Protein AF-A0A529JNQ5-F1 (afdb_monomer_lite)

Sequence (58 aa):
MPAKSEDGSRHENPGLDRFEMVRRTSGPCLRGAVTDICGYRETAPGRFRNVEYASLTV

pLDDT: mean 75.93, std 17.18, range [35.44, 92.88]

Secondary structure (DSSP, 8-state):
-------------TTGGGEEEEEEPPPGGGTTTEEEEEEEEEEETTEEEEEEEEEEP-

Radius of gyration: 14.29 Å; chains: 1; bounding box: 40×23×35 Å

Foldseek 3Di:
DDDDPDDPPPPPDVVCVQKDKDKDDDDPVCPQFFPIKIWIWGRDVPDTDTDIDTHTDD

Structure (mmCIF, N/CA/C/O backbone):
data_AF-A0A529JNQ5-F1
#
_entry.id   AF-A0A529JNQ5-F1
#
loop_
_atom_site.group_PDB
_atom_site.id
_atom_site.type_symbol
_atom_site.label_atom_id
_atom_site.label_alt_id
_a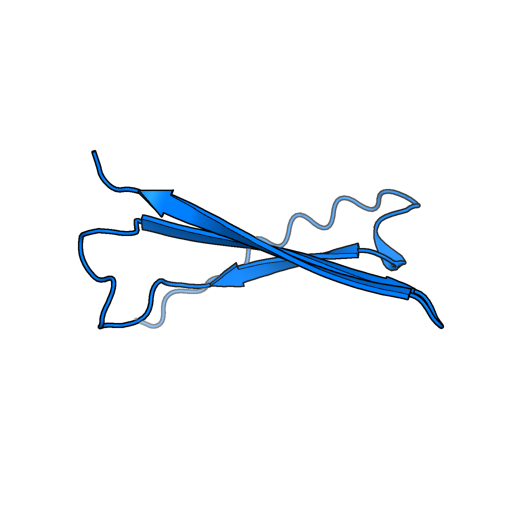tom_site.label_comp_id
_atom_site.label_asym_id
_atom_site.label_entity_id
_atom_site.label_seq_id
_atom_site.pdbx_PDB_ins_code
_atom_site.Cartn_x
_atom_site.Cartn_y
_atom_site.Cartn_z
_atom_site.occupancy
_atom_site.B_iso_or_equiv
_atom_site.auth_seq_id
_atom_site.auth_comp_id
_atom_site.auth_asym_id
_atom_site.auth_atom_id
_atom_site.pdbx_PDB_model_num
ATOM 1 N N . MET A 1 1 ? -20.289 -12.575 0.973 1.00 35.44 1 MET A N 1
ATOM 2 C CA . MET A 1 1 ? -20.114 -11.590 -0.116 1.00 35.44 1 MET A CA 1
ATOM 3 C C . MET A 1 1 ? -18.645 -11.187 -0.147 1.00 35.44 1 MET A C 1
ATOM 5 O O . MET A 1 1 ? -18.207 -10.643 0.860 1.00 35.44 1 MET A O 1
ATOM 9 N N . PRO A 1 2 ? -17.848 -11.495 -1.185 1.00 38.34 2 PRO A N 1
ATOM 10 C CA . PRO A 1 2 ? -16.481 -10.995 -1.258 1.00 38.34 2 PRO A CA 1
ATOM 11 C C . PRO A 1 2 ? -16.509 -9.560 -1.805 1.00 38.34 2 PRO A C 1
ATOM 13 O O . PRO A 1 2 ? -17.092 -9.304 -2.858 1.00 38.34 2 PRO A O 1
ATOM 16 N N . ALA A 1 3 ? -15.937 -8.616 -1.058 1.00 43.88 3 ALA A N 1
ATOM 17 C CA . ALA A 1 3 ? -15.827 -7.224 -1.475 1.00 43.88 3 ALA A CA 1
ATOM 18 C C . ALA A 1 3 ? -14.845 -7.125 -2.651 1.00 43.88 3 ALA A C 1
ATOM 20 O O . ALA A 1 3 ? -13.660 -7.423 -2.506 1.00 43.88 3 ALA A O 1
ATOM 21 N N . LYS A 1 4 ? -15.354 -6.739 -3.825 1.00 44.03 4 LYS A N 1
ATOM 22 C CA . LYS A 1 4 ? -14.535 -6.404 -4.990 1.00 44.03 4 LYS A CA 1
ATOM 23 C C . LYS A 1 4 ? -13.790 -5.103 -4.694 1.00 44.03 4 LYS A C 1
ATOM 25 O O . LYS A 1 4 ? -14.405 -4.048 -4.607 1.00 44.03 4 LYS A O 1
ATOM 30 N N . SER A 1 5 ? -12.479 -5.203 -4.512 1.00 54.59 5 SER A N 1
ATOM 31 C CA . SER A 1 5 ? -11.563 -4.066 -4.460 1.00 54.59 5 SER A CA 1
ATOM 32 C C . SER A 1 5 ? -10.860 -3.963 -5.810 1.00 54.59 5 SER A C 1
ATOM 34 O O . SER A 1 5 ? -9.739 -4.437 -5.955 1.00 54.59 5 SER A O 1
ATOM 36 N N . GLU A 1 6 ? -11.520 -3.350 -6.785 1.00 56.34 6 GLU A N 1
ATOM 37 C CA . GLU A 1 6 ? -10.878 -2.838 -7.995 1.00 56.34 6 GLU A CA 1
ATOM 38 C C . GLU A 1 6 ? -11.562 -1.522 -8.358 1.00 56.34 6 GLU A C 1
ATOM 40 O O . GLU A 1 6 ? -12.699 -1.515 -8.818 1.00 56.34 6 GLU A O 1
ATOM 45 N N . ASP A 1 7 ? -10.865 -0.411 -8.144 1.00 44.25 7 ASP A N 1
ATOM 46 C CA . ASP A 1 7 ? -10.992 0.735 -9.038 1.00 44.25 7 ASP A CA 1
ATOM 47 C C . ASP A 1 7 ? -9.586 1.282 -9.274 1.00 44.25 7 ASP A C 1
ATOM 49 O O . ASP A 1 7 ? -9.069 2.159 -8.580 1.00 44.25 7 ASP A O 1
ATOM 53 N N . GLY A 1 8 ? -8.894 0.603 -10.187 1.00 54.53 8 GLY A N 1
ATOM 54 C CA . GLY A 1 8 ? -7.612 1.034 -10.701 1.00 54.53 8 GLY A CA 1
ATOM 55 C C . GLY A 1 8 ? -7.836 2.170 -11.684 1.00 54.53 8 GLY A C 1
ATOM 56 O O . GLY A 1 8 ? -7.938 1.929 -12.886 1.00 54.53 8 GLY A O 1
ATOM 57 N N . SER A 1 9 ? -7.838 3.414 -11.200 1.00 51.50 9 SER A N 1
ATOM 58 C CA . SER A 1 9 ? -7.646 4.566 -12.079 1.00 51.50 9 SER A CA 1
ATOM 59 C C . SER A 1 9 ? -6.185 4.571 -12.547 1.00 51.50 9 SER A C 1
ATOM 61 O O . SER A 1 9 ? -5.314 5.220 -11.960 1.00 51.50 9 SER A O 1
ATOM 63 N N . ARG A 1 10 ? -5.885 3.792 -13.592 1.00 52.88 10 ARG A N 1
ATOM 64 C CA . ARG A 1 10 ? -4.637 3.897 -14.355 1.00 52.88 10 ARG A CA 1
ATOM 65 C C . ARG A 1 10 ? -4.646 5.242 -15.078 1.00 52.88 10 ARG A C 1
ATOM 67 O O . ARG A 1 10 ? -5.041 5.358 -16.230 1.00 52.88 10 ARG A O 1
ATOM 74 N N . HIS A 1 11 ? -4.233 6.278 -14.363 1.00 52.91 11 HIS A N 1
ATOM 75 C CA . HIS A 1 11 ? -3.808 7.527 -14.963 1.00 52.91 11 HIS A CA 1
ATOM 76 C C . HIS A 1 11 ? -2.506 7.226 -15.711 1.00 52.91 11 HIS A C 1
ATOM 78 O O . HIS A 1 11 ? -1.458 7.101 -15.086 1.00 52.91 11 HIS A O 1
ATOM 84 N N . GLU A 1 12 ? -2.555 7.049 -17.029 1.00 48.88 12 GLU A N 1
ATOM 85 C CA . GLU A 1 12 ? -1.358 6.874 -17.857 1.00 48.88 12 GLU A CA 1
ATOM 86 C C . GLU A 1 12 ? -0.591 8.205 -17.928 1.00 48.88 12 GLU A C 1
ATOM 88 O O . GLU A 1 12 ? -0.725 8.986 -18.866 1.00 48.88 12 GLU A O 1
ATOM 93 N N . ASN A 1 13 ? 0.195 8.504 -16.888 1.00 55.22 13 ASN A N 1
ATOM 94 C CA . ASN A 1 13 ? 1.211 9.551 -16.956 1.00 55.22 13 ASN A CA 1
ATOM 95 C C . ASN A 1 13 ? 2.507 8.928 -17.494 1.00 55.22 13 ASN A C 1
ATOM 97 O O . ASN A 1 13 ? 2.974 7.943 -16.920 1.00 55.22 13 ASN A O 1
ATOM 101 N N . PRO A 1 14 ? 3.164 9.523 -18.502 1.00 51.22 14 PRO A N 1
ATOM 102 C CA . PRO A 1 14 ? 4.358 8.968 -19.157 1.00 51.22 14 PRO A CA 1
ATOM 103 C C . PRO A 1 14 ? 5.636 8.899 -18.281 1.00 51.22 14 PRO A C 1
ATOM 105 O O . PRO A 1 14 ? 6.728 8.662 -18.788 1.00 51.22 14 PRO A O 1
ATOM 108 N N . GLY A 1 15 ? 5.516 9.064 -16.958 1.00 55.84 15 GLY A N 1
ATOM 109 C CA . GLY A 1 15 ? 6.560 8.796 -15.960 1.00 55.84 15 GLY A CA 1
ATOM 110 C C . GLY A 1 15 ? 6.186 7.745 -14.901 1.00 55.84 15 GLY A C 1
ATOM 111 O O . GLY A 1 15 ? 7.048 7.371 -14.109 1.00 55.84 15 GLY A O 1
ATOM 112 N N . LEU A 1 16 ? 4.938 7.253 -14.883 1.00 57.34 16 LEU A N 1
ATOM 113 C CA . LEU A 1 16 ? 4.436 6.275 -13.902 1.00 57.34 16 LEU A CA 1
ATOM 114 C C . LEU A 1 16 ? 4.937 4.850 -14.142 1.00 57.34 16 LEU A C 1
ATOM 116 O O . LEU A 1 16 ? 4.889 4.037 -13.230 1.00 57.34 16 LEU A O 1
ATOM 120 N N . ASP A 1 17 ? 5.490 4.546 -15.315 1.00 64.50 17 ASP A N 1
ATOM 121 C CA . ASP A 1 17 ? 6.018 3.202 -15.602 1.00 64.50 17 ASP A CA 1
ATOM 122 C C . ASP A 1 17 ? 7.217 2.834 -14.702 1.00 64.50 17 ASP A C 1
ATOM 124 O O . ASP A 1 17 ? 7.585 1.673 -14.547 1.00 64.50 17 ASP A O 1
ATOM 128 N N . ARG A 1 18 ? 7.827 3.847 -14.070 1.00 77.81 18 ARG A N 1
ATOM 129 C CA . ARG A 1 18 ? 8.942 3.703 -13.125 1.00 77.81 18 ARG A CA 1
ATOM 130 C C . ARG A 1 18 ? 8.516 3.789 -11.666 1.00 77.81 18 ARG A C 1
ATOM 132 O O . ARG A 1 18 ? 9.362 3.566 -10.806 1.00 77.81 18 ARG A O 1
ATOM 139 N N . PHE A 1 19 ? 7.272 4.170 -11.378 1.00 80.56 19 PHE A N 1
ATOM 140 C CA . PHE A 1 19 ? 6.785 4.398 -10.020 1.00 80.56 19 PHE A CA 1
ATOM 141 C C . PHE A 1 19 ? 5.452 3.685 -9.802 1.00 80.56 19 PHE A C 1
ATOM 143 O O . PHE A 1 19 ? 4.418 4.070 -10.338 1.00 80.56 19 PHE A O 1
ATOM 150 N N . GLU A 1 20 ? 5.470 2.670 -8.953 1.00 86.31 20 GLU A N 1
ATOM 151 C CA . GLU A 1 20 ? 4.301 1.901 -8.558 1.00 86.31 20 GLU A CA 1
ATOM 152 C C . GLU A 1 20 ? 3.716 2.475 -7.264 1.00 86.31 20 GLU A C 1
ATOM 154 O O . GLU A 1 20 ? 4.401 2.539 -6.244 1.00 86.31 20 GLU A O 1
ATOM 159 N N . MET A 1 21 ? 2.448 2.885 -7.283 1.00 88.06 21 MET A N 1
ATOM 160 C CA . MET A 1 21 ? 1.726 3.257 -6.063 1.00 88.06 21 MET A CA 1
ATOM 161 C C . MET A 1 21 ? 1.313 1.998 -5.300 1.00 88.06 21 MET A C 1
ATOM 163 O O . MET A 1 21 ? 0.711 1.088 -5.866 1.00 88.06 21 MET A O 1
ATOM 167 N N . VAL A 1 22 ? 1.597 1.961 -4.001 1.00 86.06 22 VAL A N 1
ATOM 168 C CA . VAL A 1 22 ? 1.308 0.822 -3.126 1.00 86.06 22 VAL A CA 1
ATOM 169 C C . VAL A 1 22 ? 0.353 1.267 -2.029 1.00 86.06 22 VAL A C 1
ATOM 171 O O . VAL A 1 22 ? 0.627 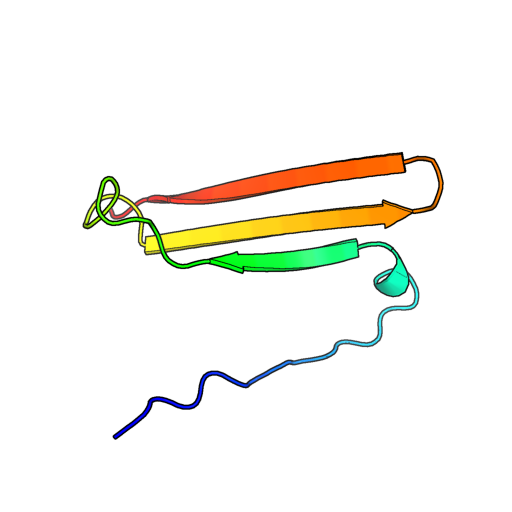2.221 -1.306 1.00 86.06 22 VAL A O 1
ATOM 174 N N . ARG A 1 23 ? -0.755 0.543 -1.866 1.00 88.88 23 ARG A N 1
ATOM 175 C CA . ARG A 1 23 ? -1.698 0.733 -0.760 1.00 88.88 23 ARG A CA 1
ATOM 176 C C . ARG A 1 23 ? -1.906 -0.581 -0.024 1.00 88.88 23 ARG A C 1
ATOM 178 O O . ARG A 1 23 ? -2.105 -1.618 -0.654 1.00 88.88 23 ARG A O 1
ATOM 185 N N . ARG A 1 24 ? -1.845 -0.549 1.306 1.00 85.00 24 ARG A N 1
ATOM 186 C CA . ARG A 1 24 ? -1.991 -1.726 2.171 1.00 85.00 24 ARG A CA 1
ATOM 187 C C . ARG A 1 24 ? -2.853 -1.402 3.384 1.00 85.00 24 ARG A C 1
ATOM 189 O O . ARG A 1 24 ? -2.834 -0.291 3.909 1.00 85.00 24 ARG A O 1
ATOM 196 N N . THR A 1 25 ? -3.586 -2.405 3.852 1.00 84.19 25 THR A N 1
ATOM 197 C CA . THR A 1 25 ? -4.269 -2.346 5.146 1.00 84.19 25 THR A CA 1
ATOM 198 C C . THR A 1 25 ? -3.249 -2.418 6.277 1.00 84.19 25 THR A C 1
ATOM 200 O O . THR A 1 25 ? -2.297 -3.200 6.205 1.00 84.19 25 THR A O 1
ATOM 203 N N . SER A 1 26 ? -3.469 -1.649 7.343 1.00 84.50 26 SER A N 1
ATOM 204 C CA . SER A 1 26 ? -2.656 -1.728 8.556 1.00 84.50 26 SER A CA 1
ATOM 205 C C . SER A 1 26 ? -2.693 -3.144 9.142 1.00 84.50 26 SER A C 1
ATOM 207 O O . SER A 1 26 ? -3.764 -3.751 9.234 1.00 84.50 26 SER A O 1
ATOM 209 N N . GLY A 1 27 ? -1.543 -3.664 9.572 1.00 86.06 27 GLY A N 1
ATOM 210 C CA . GLY A 1 27 ? -1.482 -4.960 10.249 1.00 86.06 27 GLY A CA 1
ATOM 211 C C . GLY A 1 27 ? -2.238 -4.966 11.591 1.00 86.06 27 GLY A C 1
ATOM 212 O O . GLY A 1 27 ? -2.522 -3.897 12.139 1.00 86.06 27 GLY A O 1
ATOM 213 N N . PRO A 1 28 ? -2.521 -6.150 12.170 1.00 87.75 28 PRO A N 1
ATOM 214 C CA . PRO A 1 28 ? -3.265 -6.271 13.428 1.00 87.75 28 PRO A CA 1
ATOM 215 C C . PRO A 1 28 ? -2.677 -5.447 14.580 1.00 87.75 28 PRO A C 1
ATOM 217 O O . PRO A 1 28 ? -3.424 -4.887 15.376 1.00 87.75 28 PRO A O 1
ATOM 220 N N . CYS A 1 29 ? -1.348 -5.315 14.631 1.00 89.00 29 CYS A N 1
ATOM 221 C CA . CYS A 1 29 ? -0.637 -4.548 15.657 1.00 89.00 29 CYS A CA 1
ATOM 222 C C . CYS A 1 29 ? -0.894 -3.031 15.598 1.00 89.00 29 CYS A C 1
ATOM 224 O O . CYS A 1 29 ? -0.612 -2.336 16.565 1.00 89.00 29 CYS A O 1
ATOM 226 N N . LEU A 1 30 ? -1.401 -2.514 14.474 1.00 89.31 30 LEU A N 1
ATOM 227 C CA . LEU A 1 30 ? -1.660 -1.086 14.243 1.00 89.31 30 LEU A CA 1
ATOM 228 C C . LEU A 1 30 ? -3.162 -0.768 14.195 1.00 89.31 30 LEU A C 1
ATOM 230 O O . LEU A 1 30 ? -3.564 0.347 13.853 1.00 89.31 30 LEU A O 1
ATOM 234 N N . ARG A 1 31 ? -4.006 -1.752 14.524 1.00 86.81 31 ARG A N 1
ATOM 235 C CA . ARG A 1 31 ? -5.460 -1.637 14.443 1.00 86.81 31 ARG A CA 1
ATOM 236 C C . ARG A 1 31 ? -5.965 -0.522 15.360 1.00 86.81 31 ARG A C 1
ATOM 238 O O . ARG A 1 31 ? -5.675 -0.512 16.550 1.00 86.81 31 ARG A O 1
ATOM 245 N N . GLY A 1 32 ? -6.751 0.393 14.797 1.00 87.25 32 GLY A N 1
ATOM 246 C CA . GLY A 1 32 ? -7.326 1.534 15.516 1.00 87.25 32 GLY A CA 1
ATOM 247 C C . GLY A 1 32 ? -6.412 2.759 15.578 1.00 87.25 32 GLY A C 1
ATOM 248 O O . GLY A 1 32 ? -6.923 3.865 15.712 1.00 87.25 32 GLY A O 1
ATOM 249 N N . ALA A 1 33 ? -5.100 2.593 15.396 1.00 90.69 33 ALA A N 1
ATOM 250 C CA . ALA A 1 33 ? -4.145 3.700 15.353 1.00 90.69 33 ALA A CA 1
ATOM 251 C C . ALA A 1 33 ? -3.866 4.190 13.926 1.00 90.69 33 ALA A C 1
ATOM 253 O O . ALA A 1 33 ? -3.643 5.379 13.723 1.00 90.69 33 ALA A O 1
ATOM 254 N N . VAL A 1 34 ? -3.873 3.281 12.947 1.00 91.44 34 VAL A N 1
ATOM 255 C CA . VAL A 1 34 ? -3.601 3.584 11.537 1.00 91.44 34 VAL A CA 1
ATOM 256 C C . VAL A 1 34 ? -4.832 3.261 10.697 1.00 91.44 34 VAL A C 1
ATOM 258 O O . VAL A 1 34 ? -5.391 2.170 10.815 1.00 91.44 34 VAL A O 1
ATOM 261 N N . THR A 1 35 ? -5.245 4.196 9.842 1.00 88.25 35 THR A N 1
ATOM 262 C CA . THR A 1 35 ? -6.393 4.023 8.939 1.00 88.25 35 THR A CA 1
ATOM 263 C C . THR A 1 35 ? -5.975 3.398 7.613 1.00 88.25 35 THR A C 1
ATOM 265 O O . THR A 1 35 ? -6.648 2.491 7.120 1.00 88.25 35 THR A O 1
ATOM 268 N N . ASP A 1 36 ? -4.837 3.817 7.061 1.00 85.75 36 ASP A N 1
ATOM 269 C CA . ASP A 1 36 ? -4.227 3.193 5.894 1.00 85.75 36 ASP A CA 1
ATOM 270 C C . ASP A 1 36 ? -2.706 3.376 5.834 1.00 85.75 36 ASP A C 1
ATOM 272 O O . ASP A 1 36 ? -2.116 4.225 6.504 1.00 85.75 36 ASP A O 1
ATOM 276 N N . ILE A 1 37 ? -2.069 2.520 5.032 1.00 91.06 37 ILE A N 1
ATOM 277 C CA . ILE A 1 37 ? -0.660 2.638 4.668 1.00 91.06 37 ILE A CA 1
ATOM 278 C C . ILE A 1 37 ? -0.598 2.822 3.154 1.00 91.06 37 ILE A C 1
ATOM 280 O O . ILE A 1 37 ? -1.043 1.955 2.396 1.00 91.06 37 ILE A O 1
ATOM 284 N N . CYS A 1 38 ? -0.045 3.948 2.718 1.00 90.69 38 CYS A N 1
ATOM 285 C CA . CYS A 1 38 ? 0.115 4.306 1.314 1.00 90.69 38 CYS A CA 1
ATOM 286 C C . CYS A 1 38 ? 1.579 4.632 1.026 1.00 90.69 38 CYS A C 1
ATOM 288 O O . CYS A 1 38 ? 2.294 5.149 1.877 1.00 90.69 38 CYS A O 1
ATOM 290 N N . GLY A 1 39 ? 2.040 4.362 -0.184 1.00 91.06 39 GLY A N 1
ATOM 291 C CA . GLY A 1 39 ? 3.421 4.605 -0.558 1.00 91.06 39 GLY A CA 1
ATOM 292 C C . GLY A 1 39 ? 3.641 4.526 -2.053 1.00 91.06 39 GLY A C 1
ATOM 293 O O . GLY A 1 39 ? 2.711 4.279 -2.823 1.00 91.06 39 GLY A O 1
ATOM 294 N N . TYR A 1 40 ? 4.889 4.718 -2.456 1.00 88.75 40 TYR A N 1
ATOM 295 C CA . TYR A 1 40 ? 5.314 4.475 -3.825 1.00 88.75 40 TYR A CA 1
ATOM 296 C C . TYR A 1 40 ? 6.641 3.728 -3.855 1.00 88.75 40 TYR A C 1
ATOM 298 O O . TYR A 1 40 ? 7.517 3.907 -3.002 1.00 88.75 40 TYR A O 1
ATOM 306 N N . ARG A 1 41 ? 6.796 2.912 -4.890 1.00 88.50 41 ARG A N 1
ATOM 307 C CA . ARG A 1 41 ? 8.006 2.169 -5.190 1.00 88.50 41 ARG A CA 1
ATOM 308 C C . ARG A 1 41 ? 8.544 2.603 -6.540 1.00 88.50 41 ARG A C 1
ATOM 310 O O . ARG A 1 41 ? 7.864 2.489 -7.547 1.00 88.50 41 ARG A O 1
ATOM 317 N N . GLU A 1 42 ? 9.786 3.051 -6.562 1.00 88.62 42 GLU A N 1
ATOM 318 C CA . GLU A 1 42 ? 10.529 3.283 -7.791 1.00 88.62 42 GLU A CA 1
ATOM 319 C C . GLU A 1 42 ? 11.166 1.974 -8.280 1.00 88.62 42 GLU A C 1
ATOM 321 O O . GLU A 1 42 ? 11.906 1.317 -7.539 1.00 88.62 42 GLU A O 1
ATOM 326 N N . THR A 1 43 ? 10.866 1.595 -9.519 1.00 78.06 43 THR A N 1
ATOM 327 C CA . THR A 1 43 ? 11.290 0.359 -10.195 1.00 78.06 43 THR A CA 1
ATOM 328 C C . THR A 1 43 ? 12.158 0.653 -11.423 1.00 78.06 43 THR A C 1
ATOM 330 O O . THR A 1 43 ? 12.117 -0.060 -12.423 1.00 78.06 43 THR A O 1
ATOM 333 N N . ALA A 1 44 ? 12.983 1.701 -11.36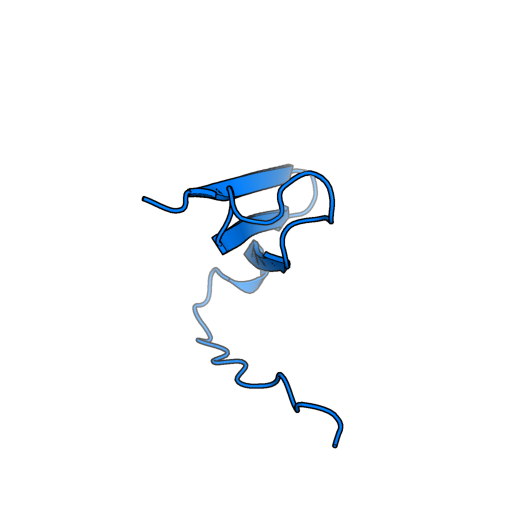0 1.00 79.50 44 ALA A N 1
ATOM 334 C CA . ALA A 1 44 ? 13.952 1.991 -12.410 1.00 79.50 44 ALA A CA 1
ATOM 335 C C . ALA A 1 44 ? 15.177 1.051 -12.312 1.00 79.50 44 ALA A C 1
ATOM 337 O O . ALA A 1 44 ? 15.670 0.794 -11.208 1.00 79.50 44 ALA A O 1
ATOM 338 N N . PRO A 1 45 ? 15.729 0.560 -13.438 1.00 74.69 45 PRO A N 1
ATOM 339 C CA . PRO A 1 45 ? 16.961 -0.227 -13.427 1.00 74.69 45 PRO A CA 1
ATOM 340 C C . PRO A 1 45 ? 18.096 0.521 -12.709 1.00 74.69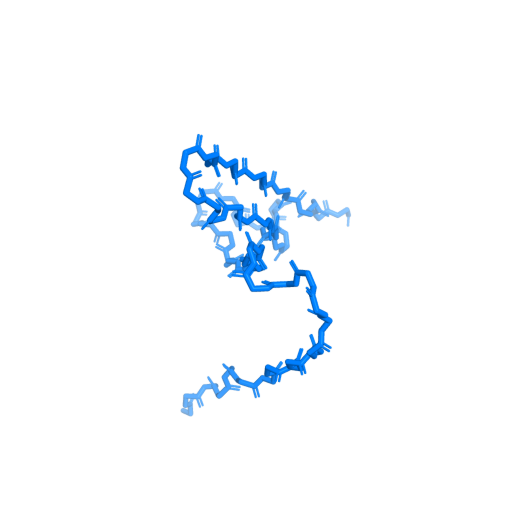 45 PRO A C 1
ATOM 342 O O . PRO A 1 45 ? 18.453 1.634 -13.088 1.00 74.69 45 PRO A O 1
ATOM 345 N N . GLY A 1 46 ? 18.643 -0.075 -11.647 1.00 80.19 46 GLY A N 1
ATOM 346 C CA . GLY A 1 46 ? 19.728 0.512 -10.849 1.00 80.19 46 GLY A CA 1
ATOM 347 C C . GLY A 1 46 ? 19.302 1.550 -9.800 1.00 80.19 46 GLY A C 1
ATOM 348 O O . GLY A 1 46 ? 20.155 2.006 -9.041 1.00 80.19 46 GLY A O 1
ATOM 349 N N . ARG A 1 47 ? 18.009 1.900 -9.697 1.00 74.38 47 ARG A N 1
ATOM 350 C CA . ARG A 1 47 ? 17.488 2.809 -8.664 1.00 74.38 47 ARG A CA 1
ATOM 351 C C . ARG A 1 47 ? 16.201 2.262 -8.056 1.00 74.38 47 ARG A C 1
ATOM 353 O O . ARG A 1 47 ? 15.122 2.386 -8.625 1.00 74.38 47 ARG A O 1
ATOM 360 N N . PHE A 1 48 ? 16.336 1.709 -6.854 1.00 80.31 48 PHE A N 1
ATOM 361 C CA . PHE A 1 48 ? 15.215 1.223 -6.060 1.00 80.31 48 PHE A CA 1
ATOM 362 C C . PHE A 1 48 ? 15.003 2.139 -4.864 1.00 80.31 48 PHE A C 1
ATOM 364 O O . PHE A 1 48 ? 15.875 2.271 -4.005 1.00 80.31 48 PHE A O 1
ATOM 371 N N . ARG A 1 49 ? 13.829 2.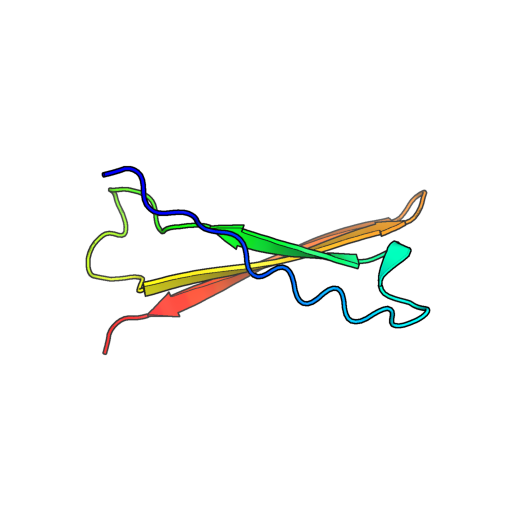762 -4.799 1.00 86.69 49 ARG A N 1
ATOM 372 C CA . ARG A 1 49 ? 13.397 3.542 -3.640 1.00 86.69 49 ARG A CA 1
ATOM 373 C C . ARG A 1 49 ? 11.991 3.114 -3.266 1.00 86.69 49 ARG A C 1
ATOM 375 O O . ARG A 1 49 ? 11.128 3.047 -4.129 1.00 86.69 49 ARG A O 1
ATOM 382 N N . ASN A 1 50 ? 11.767 2.828 -1.991 1.00 89.31 50 ASN A N 1
ATOM 383 C CA . ASN A 1 50 ? 10.431 2.616 -1.452 1.00 89.31 50 ASN A CA 1
ATOM 384 C C . ASN A 1 50 ? 10.194 3.665 -0.368 1.00 89.31 50 ASN A C 1
ATOM 386 O O . ASN A 1 50 ? 11.055 3.867 0.491 1.00 89.31 50 ASN A O 1
ATOM 390 N N . VAL A 1 51 ? 9.064 4.355 -0.449 1.00 89.75 51 VAL A N 1
ATOM 391 C CA . VAL A 1 51 ? 8.623 5.294 0.575 1.00 89.75 51 VAL A CA 1
ATOM 392 C C . VAL A 1 51 ? 7.209 4.916 0.981 1.00 89.75 51 VAL A C 1
ATOM 394 O O . VAL A 1 51 ? 6.317 4.872 0.137 1.00 89.75 51 VAL A O 1
ATOM 397 N N . GLU A 1 52 ? 7.019 4.666 2.274 1.00 91.25 52 GLU A N 1
ATOM 398 C CA . GLU A 1 52 ? 5.734 4.309 2.871 1.00 91.25 52 GLU A CA 1
ATOM 399 C C . GLU A 1 52 ? 5.337 5.363 3.913 1.00 91.25 52 GLU A C 1
ATOM 401 O O . GLU A 1 52 ? 6.173 5.879 4.657 1.00 91.25 52 GLU A O 1
ATOM 406 N N . TYR A 1 53 ? 4.046 5.671 3.953 1.00 90.88 53 TYR A N 1
ATOM 407 C CA . TYR A 1 53 ? 3.408 6.612 4.861 1.00 90.88 53 TYR A CA 1
ATOM 408 C C . TYR A 1 53 ? 2.210 5.932 5.523 1.00 90.88 53 TYR A C 1
ATOM 410 O O . TYR A 1 53 ? 1.531 5.117 4.897 1.00 90.88 53 TYR A O 1
ATOM 418 N N . ALA A 1 54 ? 1.939 6.280 6.780 1.00 92.88 54 ALA A N 1
ATOM 419 C CA . ALA A 1 54 ? 0.807 5.764 7.539 1.00 92.88 54 ALA A CA 1
ATOM 420 C C . ALA A 1 54 ? -0.09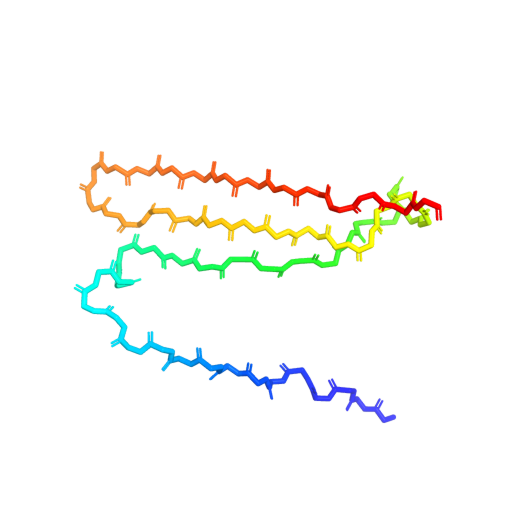1 6.920 7.984 1.00 92.88 54 ALA A C 1
ATOM 422 O O . ALA A 1 54 ? 0.378 7.852 8.643 1.00 92.88 54 ALA A O 1
ATOM 423 N N . SER A 1 55 ? -1.373 6.848 7.639 1.00 89.75 55 SER A N 1
ATOM 424 C CA . SER A 1 55 ? -2.371 7.807 8.107 1.00 89.75 55 SER A CA 1
ATOM 425 C C . SER A 1 55 ? -2.821 7.424 9.513 1.00 89.75 55 SER A C 1
ATOM 427 O O . SER A 1 55 ? -3.244 6.291 9.741 1.00 89.75 55 SER A O 1
ATOM 429 N N . LEU A 1 56 ? -2.731 8.359 10.458 1.00 92.12 56 LEU A N 1
ATOM 430 C CA . LEU A 1 56 ? -3.130 8.136 11.848 1.00 92.12 56 LEU A CA 1
ATOM 431 C C . LEU A 1 56 ? -4.624 8.414 12.044 1.00 92.12 56 LEU A C 1
ATOM 433 O O . LEU A 1 56 ? -5.176 9.338 11.446 1.00 92.12 56 LEU A O 1
ATOM 437 N N . THR A 1 57 ? -5.265 7.632 12.907 1.00 88.19 57 THR A N 1
ATOM 438 C CA . THR A 1 57 ? -6.603 7.936 13.425 1.00 88.19 57 THR A CA 1
ATOM 439 C C . THR A 1 57 ? -6.499 9.093 14.426 1.00 88.19 57 THR A C 1
ATOM 441 O O . THR A 1 57 ? -5.645 9.042 15.313 1.00 88.19 57 THR A O 1
ATOM 444 N N . VAL A 1 58 ? -7.355 10.114 14.293 1.00 82.19 58 VAL A N 1
ATOM 445 C CA . VAL A 1 58 ? -7.463 11.266 15.214 1.00 82.19 58 VAL A CA 1
ATOM 446 C C . VAL A 1 58 ? -8.767 11.187 15.992 1.00 82.19 58 VAL A C 1
ATOM 448 O O . VAL A 1 58 ? -9.791 10.848 15.356 1.00 82.19 58 VAL A O 1
#